Protein AF-A0A2K8LAS9-F1 (afdb_monomer)

Structure (mmCIF, N/CA/C/O backbone):
data_AF-A0A2K8LAS9-F1
#
_entry.id   AF-A0A2K8LAS9-F1
#
loop_
_atom_site.group_PDB
_atom_site.id
_atom_site.type_symbol
_atom_site.label_atom_id
_atom_site.label_alt_id
_atom_site.label_comp_id
_atom_site.label_asym_id
_atom_site.label_entity_id
_atom_site.label_seq_id
_atom_site.pdbx_PDB_ins_code
_atom_site.Cartn_x
_atom_site.Cartn_y
_atom_site.Cartn_z
_atom_site.occupancy
_atom_site.B_iso_or_equiv
_atom_site.auth_seq_id
_atom_site.auth_comp_id
_atom_site.auth_asym_id
_atom_site.auth_atom_id
_atom_site.pdbx_PDB_model_num
ATOM 1 N N . MET A 1 1 ? -22.981 49.843 24.812 1.00 45.81 1 MET A N 1
ATOM 2 C CA . MET A 1 1 ? -22.260 48.570 25.001 1.00 45.81 1 MET A CA 1
ATOM 3 C C . MET A 1 1 ? -21.198 48.499 23.920 1.00 45.81 1 MET A C 1
ATOM 5 O O . MET A 1 1 ? -21.526 48.355 22.752 1.00 45.81 1 MET A O 1
ATOM 9 N N . MET A 1 2 ? -19.959 48.800 24.307 1.00 47.06 2 MET A N 1
ATOM 10 C CA . MET A 1 2 ? -18.784 48.813 23.443 1.00 47.06 2 MET A CA 1
ATOM 11 C C . MET A 1 2 ? -18.509 47.417 22.876 1.00 47.06 2 MET A C 1
ATOM 13 O O . MET A 1 2 ? -18.448 46.464 23.645 1.00 47.06 2 MET A O 1
ATOM 17 N N . MET A 1 3 ? -18.187 47.325 21.587 1.00 55.22 3 MET A N 1
ATOM 18 C CA . MET A 1 3 ? -17.076 46.474 21.168 1.00 55.22 3 MET A CA 1
ATOM 19 C C . MET A 1 3 ? -16.385 47.110 19.964 1.00 55.22 3 MET A C 1
ATOM 21 O O . MET A 1 3 ? -17.007 47.566 19.011 1.00 55.22 3 MET A O 1
ATOM 25 N N . ARG A 1 4 ? -15.077 47.241 20.125 1.00 54.53 4 ARG A N 1
ATOM 26 C CA . ARG A 1 4 ? -14.152 48.093 19.395 1.00 54.53 4 ARG A CA 1
ATOM 27 C C . ARG A 1 4 ? -13.598 47.307 18.209 1.00 54.53 4 ARG A C 1
ATOM 29 O O . ARG A 1 4 ? -12.955 46.286 18.417 1.00 54.53 4 ARG A O 1
ATOM 36 N N . TYR A 1 5 ? -13.853 47.779 16.991 1.00 61.59 5 TYR A N 1
ATOM 37 C CA . TYR A 1 5 ? -13.251 47.231 15.776 1.00 61.59 5 TYR A CA 1
ATOM 38 C C . TYR A 1 5 ? -11.750 47.541 15.778 1.00 61.59 5 TYR A C 1
ATOM 40 O O . TYR A 1 5 ? -11.345 48.704 15.832 1.00 61.59 5 TYR A O 1
ATOM 48 N N . LEU A 1 6 ? -10.931 46.490 15.795 1.00 53.19 6 LEU A N 1
ATOM 49 C CA . LEU A 1 6 ? -9.478 46.577 15.729 1.00 53.19 6 LEU A CA 1
ATOM 50 C C . LEU A 1 6 ? -9.073 46.920 14.286 1.00 53.19 6 LEU A C 1
ATOM 52 O O . LEU A 1 6 ? -9.228 46.112 13.374 1.00 53.19 6 LEU A O 1
ATOM 56 N N . LEU A 1 7 ? -8.593 48.150 14.107 1.00 42.72 7 LEU A N 1
ATOM 57 C CA . LEU A 1 7 ? -7.955 48.680 12.904 1.00 42.72 7 LEU A CA 1
ATOM 58 C C . LEU A 1 7 ? -6.721 47.847 12.521 1.00 42.72 7 LEU A C 1
ATOM 60 O O . LEU A 1 7 ? -5.815 47.674 13.333 1.00 42.72 7 LEU A O 1
ATOM 64 N N . LEU A 1 8 ? -6.666 47.399 11.268 1.00 41.12 8 LEU A N 1
ATOM 65 C CA . LEU A 1 8 ? -5.510 46.758 10.640 1.00 41.12 8 LEU A CA 1
ATOM 66 C C . LEU A 1 8 ? -5.050 47.691 9.503 1.00 41.12 8 LEU A C 1
ATOM 68 O O . LEU A 1 8 ? -5.794 47.842 8.532 1.00 41.12 8 LEU A O 1
ATOM 72 N N . PRO A 1 9 ? -3.900 48.386 9.603 1.00 54.34 9 PRO A N 1
ATOM 73 C CA . PRO A 1 9 ? -3.439 49.268 8.543 1.00 54.34 9 PRO A CA 1
ATOM 74 C C . PRO A 1 9 ? -2.358 48.565 7.721 1.00 54.34 9 PRO A C 1
ATOM 76 O O . PRO A 1 9 ? -1.203 48.531 8.127 1.00 54.34 9 PRO A O 1
ATOM 79 N N . VAL A 1 10 ? -2.700 48.029 6.551 1.00 48.88 10 VAL A N 1
ATOM 80 C CA . VAL A 1 10 ? -1.697 47.752 5.509 1.00 48.88 10 VAL A CA 1
ATOM 81 C C . VAL A 1 10 ? -2.302 48.120 4.159 1.00 48.88 10 VAL A C 1
ATOM 83 O O . VAL A 1 10 ? -2.797 47.285 3.413 1.00 48.88 10 VAL A O 1
ATOM 86 N N . SER A 1 11 ? -2.307 49.420 3.881 1.00 48.53 11 SER A N 1
ATOM 87 C CA . SER A 1 11 ? -2.455 49.967 2.536 1.00 48.53 11 SER A CA 1
ATOM 88 C C . SER A 1 11 ? -1.207 50.802 2.282 1.00 48.53 11 SER A C 1
ATOM 90 O O . SER A 1 11 ? -1.075 51.899 2.819 1.00 48.53 11 SER A O 1
ATOM 92 N N . LEU A 1 12 ? -0.252 50.246 1.538 1.00 50.88 12 LEU A N 1
ATOM 93 C CA . LEU A 1 12 ? 0.864 50.999 0.975 1.00 50.88 12 LEU A CA 1
ATOM 94 C C . LEU A 1 12 ? 0.680 50.979 -0.539 1.00 50.88 12 LEU A C 1
ATOM 96 O O . LEU A 1 12 ? 1.123 50.066 -1.232 1.00 50.88 12 LEU A O 1
ATOM 100 N N . PHE A 1 13 ? -0.056 51.976 -1.019 1.00 51.69 13 PHE A N 1
ATOM 101 C CA . PHE A 1 13 ? -0.252 52.247 -2.432 1.00 51.69 13 PHE A CA 1
ATOM 102 C C . PHE A 1 13 ? 0.649 53.425 -2.828 1.00 51.69 13 PHE A C 1
ATOM 104 O O . PHE A 1 13 ? 0.451 54.547 -2.374 1.00 51.69 13 PHE A O 1
ATOM 111 N N . LEU A 1 14 ? 1.568 53.116 -3.744 1.00 47.19 14 LEU A N 1
ATOM 112 C CA . LEU A 1 14 ? 1.964 53.916 -4.907 1.00 47.19 14 LEU A CA 1
ATOM 113 C C . LEU A 1 14 ? 3.035 55.032 -4.829 1.00 47.19 14 LEU A C 1
ATOM 115 O O . LEU A 1 14 ? 2.930 56.009 -4.100 1.00 47.19 14 LEU A O 1
ATOM 119 N N . MET A 1 15 ? 3.918 54.907 -5.833 1.00 46.19 15 MET A N 1
ATOM 120 C CA . MET A 1 15 ? 4.684 55.906 -6.595 1.00 46.19 15 MET A CA 1
ATOM 121 C C . MET A 1 15 ? 5.966 56.491 -6.003 1.00 46.19 15 MET A C 1
ATOM 123 O O . MET A 1 15 ? 5.936 57.448 -5.239 1.00 46.19 15 MET A O 1
ATOM 127 N N . LEU A 1 16 ? 7.093 56.077 -6.593 1.00 45.03 16 LEU A N 1
ATOM 128 C CA . LEU A 1 16 ? 7.970 57.053 -7.241 1.00 45.03 16 LEU A CA 1
ATOM 129 C C . LEU A 1 16 ? 8.680 56.423 -8.449 1.00 45.03 16 LEU A C 1
ATOM 131 O O . LEU A 1 16 ? 9.572 55.589 -8.319 1.00 45.03 16 LEU A O 1
ATOM 135 N N . SER A 1 17 ? 8.226 56.816 -9.635 1.00 45.34 17 SER A N 1
ATOM 136 C CA . SER A 1 17 ? 8.873 56.570 -10.917 1.00 45.34 17 SER A CA 1
ATOM 137 C C . SER A 1 17 ? 10.206 57.319 -10.972 1.00 45.34 17 SER A C 1
ATOM 139 O O . SER A 1 17 ? 10.228 58.538 -10.811 1.00 45.34 17 SER A O 1
ATOM 141 N N . SER A 1 18 ? 11.300 56.622 -11.266 1.00 51.09 18 SER A N 1
ATOM 142 C CA . SER A 1 18 ? 12.529 57.258 -11.745 1.00 51.09 18 SER A CA 1
ATOM 143 C C . SER A 1 18 ? 12.699 56.939 -13.222 1.00 51.09 18 SER A C 1
ATOM 145 O O . SER A 1 18 ? 13.101 55.841 -13.593 1.00 51.09 18 SER A O 1
ATOM 147 N N . SER A 1 19 ? 12.375 57.914 -14.066 1.00 52.62 19 SER A N 1
ATOM 148 C CA . SER A 1 19 ? 12.849 57.961 -15.444 1.00 52.62 19 SER A CA 1
ATOM 149 C C . SER A 1 19 ? 14.316 58.388 -15.404 1.00 52.62 19 SER A C 1
ATOM 151 O O . SER A 1 19 ? 14.603 59.528 -15.047 1.00 52.62 19 SER A O 1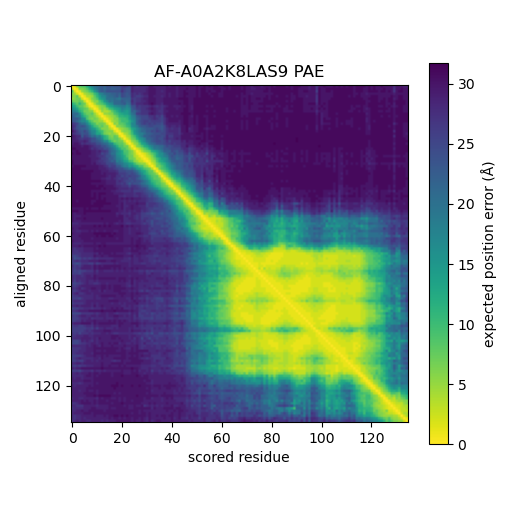
ATOM 153 N N . ALA A 1 20 ? 15.241 57.491 -15.738 1.00 46.00 20 ALA A N 1
ATOM 154 C CA . ALA A 1 20 ? 16.623 57.860 -16.026 1.00 46.00 20 ALA A CA 1
ATOM 155 C C . ALA A 1 20 ? 16.820 57.803 -17.542 1.00 46.00 20 ALA A C 1
ATOM 157 O O . ALA A 1 20 ? 16.784 56.738 -18.155 1.00 46.00 20 ALA A O 1
ATOM 158 N N . LEU A 1 21 ? 16.950 58.989 -18.129 1.00 53.97 21 LEU A N 1
ATOM 159 C CA . LEU A 1 21 ? 17.320 59.221 -19.516 1.00 53.97 21 LEU A CA 1
ATOM 160 C C . LEU A 1 21 ? 18.839 59.005 -19.587 1.00 53.97 21 LEU A C 1
ATOM 162 O O . LEU A 1 21 ? 19.586 59.788 -19.006 1.00 53.97 21 LEU A O 1
ATOM 166 N N . ALA A 1 22 ? 19.291 57.907 -20.193 1.00 44.16 22 ALA A N 1
ATOM 167 C CA . ALA A 1 22 ? 20.712 57.688 -20.434 1.00 44.16 22 ALA A CA 1
ATOM 168 C C . ALA A 1 22 ? 21.074 58.303 -21.789 1.00 44.16 22 ALA A C 1
ATOM 170 O O . ALA A 1 22 ? 20.586 57.883 -22.835 1.00 44.16 22 ALA A O 1
ATOM 171 N N . GLU A 1 23 ? 21.874 59.355 -21.686 1.00 51.94 23 GLU A N 1
ATOM 172 C CA . GLU A 1 23 ? 22.526 60.143 -22.724 1.00 51.94 23 GLU A CA 1
ATOM 173 C C . GLU A 1 23 ? 23.384 59.249 -23.637 1.00 51.94 23 GLU A C 1
ATOM 175 O O . GLU A 1 23 ? 24.128 58.395 -23.152 1.00 51.94 23 GLU A O 1
ATOM 180 N N . GLU A 1 24 ? 23.277 59.433 -24.957 1.00 55.16 24 GLU A N 1
ATOM 181 C CA . GLU A 1 24 ? 24.210 58.840 -25.916 1.00 55.16 24 GLU A CA 1
ATOM 182 C C . GLU A 1 24 ? 25.607 59.424 -25.676 1.00 55.16 24 GLU A C 1
ATOM 184 O O . GLU A 1 24 ? 25.862 60.591 -25.971 1.00 55.16 24 GLU A O 1
ATOM 189 N N . HIS A 1 25 ? 26.515 58.614 -25.133 1.00 54.59 25 HIS A N 1
ATOM 190 C CA . HIS A 1 25 ? 27.935 58.936 -25.089 1.00 54.59 25 HIS A CA 1
ATOM 191 C C . HIS A 1 25 ? 28.702 57.921 -25.934 1.00 54.59 25 HIS A C 1
ATOM 193 O O . HIS A 1 25 ? 28.734 56.729 -25.634 1.00 54.59 25 HIS A O 1
ATOM 199 N N . ASP A 1 26 ? 29.261 58.448 -27.017 1.00 61.97 26 ASP A N 1
ATOM 200 C CA . ASP A 1 26 ? 30.098 57.819 -28.033 1.00 61.97 26 ASP A CA 1
ATOM 201 C C . ASP A 1 26 ? 31.176 56.914 -27.400 1.00 61.97 26 ASP A C 1
ATOM 203 O O . ASP A 1 26 ? 32.055 57.384 -26.672 1.00 61.97 26 ASP A O 1
ATOM 207 N N . VAL A 1 27 ? 31.088 55.599 -27.630 1.00 60.75 27 VAL A N 1
ATOM 208 C CA . VAL A 1 27 ? 32.071 54.616 -27.146 1.00 60.75 27 VAL A CA 1
ATOM 209 C C . VAL A 1 27 ? 32.979 54.246 -28.322 1.00 60.75 27 VAL A C 1
ATOM 211 O O . VAL A 1 27 ? 32.462 53.824 -29.359 1.00 60.75 27 VAL A O 1
ATOM 214 N N . PRO A 1 28 ? 34.317 54.374 -28.207 1.00 69.06 28 PRO A N 1
ATOM 215 C CA . PRO A 1 28 ? 35.214 54.071 -29.318 1.00 69.06 28 PRO A CA 1
ATOM 216 C C . PRO A 1 28 ? 35.144 52.584 -29.711 1.00 69.06 28 PRO A C 1
ATOM 218 O O . PRO A 1 28 ? 34.911 51.732 -28.845 1.00 69.06 28 PRO A O 1
ATOM 221 N N . PRO A 1 29 ? 35.361 52.252 -31.000 1.00 74.94 29 PRO A N 1
ATOM 222 C CA . PRO A 1 29 ? 35.250 50.881 -31.477 1.00 74.94 29 PRO A CA 1
ATOM 223 C C . PRO A 1 29 ? 36.293 49.964 -30.814 1.00 74.94 29 PRO A C 1
ATOM 225 O O . PRO A 1 29 ? 37.395 50.415 -30.481 1.00 74.94 29 PRO A O 1
ATOM 228 N N . PRO A 1 30 ? 35.962 48.674 -30.618 1.00 69.06 30 PRO A N 1
ATOM 229 C CA . PRO A 1 30 ? 36.871 47.716 -30.005 1.00 69.06 30 PRO A CA 1
ATOM 230 C C . PRO A 1 30 ? 38.102 47.461 -30.896 1.00 69.06 30 PRO A C 1
ATOM 232 O O . PRO A 1 30 ? 37.998 47.540 -32.120 1.00 69.06 30 PRO A O 1
ATOM 235 N N . PRO A 1 31 ? 39.266 47.137 -30.302 1.00 62.03 31 PRO A N 1
ATOM 236 C CA . PRO A 1 31 ? 40.480 46.851 -31.05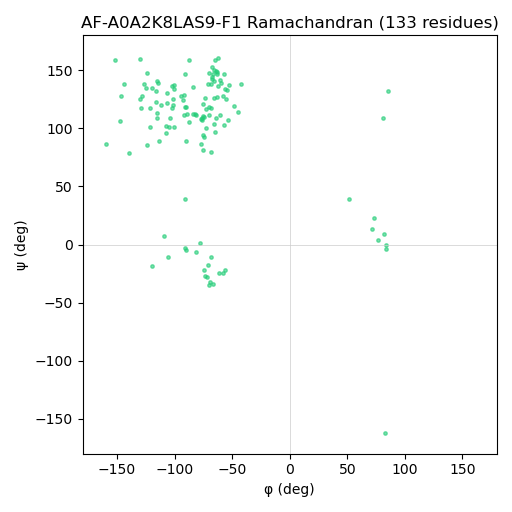8 1.00 62.03 31 PRO A CA 1
ATOM 237 C C . PRO A 1 31 ? 40.358 45.541 -31.850 1.00 62.03 31 PRO A C 1
ATOM 239 O O . PRO A 1 31 ? 39.889 44.527 -31.326 1.00 62.03 31 PRO A O 1
ATOM 242 N N . ASP A 1 32 ? 40.841 45.552 -33.095 1.00 57.59 32 ASP A N 1
ATOM 243 C CA . ASP A 1 32 ? 40.926 44.369 -33.952 1.00 57.59 32 ASP A CA 1
ATOM 244 C C . ASP A 1 32 ? 41.825 43.297 -33.311 1.00 57.59 32 ASP A C 1
ATOM 246 O O . ASP A 1 32 ? 43.044 43.448 -33.204 1.00 57.59 32 ASP A O 1
ATOM 250 N N . SER A 1 33 ? 41.226 42.178 -32.897 1.00 50.41 33 SER A N 1
ATOM 251 C CA . SER A 1 33 ? 41.962 40.988 -32.462 1.00 50.41 33 SER A CA 1
ATOM 252 C C . SER A 1 33 ? 42.500 40.232 -33.674 1.00 50.41 33 SER A C 1
ATOM 254 O O . SER A 1 33 ? 41.879 39.294 -34.167 1.00 50.41 33 SER A O 1
ATOM 256 N N . SER A 1 34 ? 43.682 40.627 -34.144 1.00 54.94 34 SER A N 1
ATOM 257 C CA . SER A 1 34 ? 44.515 39.800 -35.019 1.00 54.94 34 SER A CA 1
ATOM 258 C C . SER A 1 34 ? 45.898 39.631 -34.398 1.00 54.94 34 SER A C 1
ATOM 260 O O . SER A 1 34 ? 46.820 40.394 -34.667 1.00 54.94 34 SER A O 1
ATOM 262 N N . ALA A 1 35 ? 46.022 38.634 -33.524 1.00 46.50 35 ALA A N 1
ATOM 263 C CA . ALA A 1 35 ? 47.295 38.034 -33.135 1.00 46.50 35 ALA A CA 1
ATOM 264 C C . ALA A 1 35 ? 47.013 36.641 -32.554 1.00 46.50 35 ALA A C 1
ATOM 266 O O . ALA A 1 35 ? 46.815 36.464 -31.355 1.00 46.50 35 ALA A O 1
ATOM 267 N N . ALA A 1 36 ? 46.934 35.645 -33.436 1.00 50.56 36 ALA A N 1
ATOM 268 C CA . ALA A 1 36 ? 47.008 34.249 -33.040 1.00 50.56 36 ALA A CA 1
ATOM 269 C C . ALA A 1 36 ? 48.463 33.940 -32.662 1.00 50.56 36 ALA A C 1
ATOM 271 O O . ALA A 1 36 ? 49.300 33.730 -33.538 1.00 50.56 36 ALA A O 1
ATOM 272 N N . GLU A 1 37 ? 48.764 33.920 -31.365 1.00 45.47 37 GLU A N 1
ATOM 273 C CA . GLU A 1 37 ? 50.022 33.385 -30.851 1.00 45.47 37 GLU A CA 1
ATOM 274 C C . GLU A 1 37 ? 49.767 31.984 -30.282 1.00 45.47 37 GLU A C 1
ATOM 276 O O . GLU A 1 37 ? 48.908 31.759 -29.430 1.00 45.47 37 GLU A O 1
ATOM 281 N N . SER A 1 38 ? 50.466 31.013 -30.863 1.00 51.62 38 SER A N 1
ATOM 282 C CA . SER A 1 38 ? 50.298 29.584 -30.614 1.00 51.62 38 SER A CA 1
ATOM 283 C C . SER A 1 38 ? 50.910 29.199 -29.266 1.00 51.62 38 SER A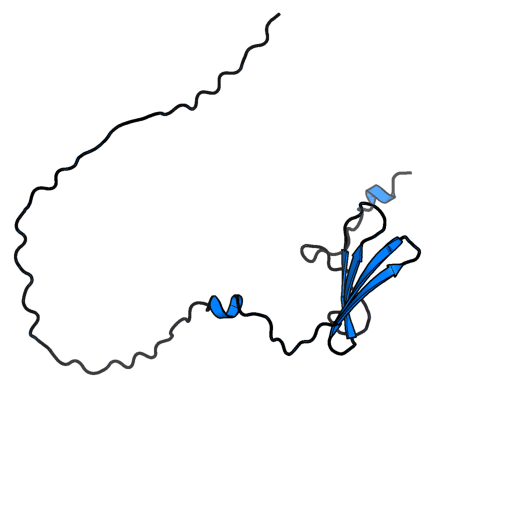 C 1
ATOM 285 O O . SER A 1 38 ? 52.114 29.348 -29.080 1.00 51.62 38 SER A O 1
ATOM 287 N N . THR A 1 39 ? 50.108 28.649 -28.352 1.00 43.38 39 THR A N 1
ATOM 288 C CA . THR A 1 39 ? 50.585 27.994 -27.118 1.00 43.38 39 THR A CA 1
ATOM 289 C C . THR A 1 39 ? 50.122 26.525 -27.131 1.00 43.38 39 THR A C 1
ATOM 291 O O . THR A 1 39 ? 48.977 26.272 -27.508 1.00 43.38 39 THR A O 1
ATOM 294 N N . PRO A 1 40 ? 50.989 25.542 -26.803 1.00 53.84 40 PRO A N 1
ATOM 295 C CA . PRO A 1 40 ? 50.711 24.107 -26.959 1.00 53.84 40 PRO A CA 1
ATOM 296 C C . PRO A 1 40 ? 49.566 23.599 -26.056 1.00 53.84 40 PRO A C 1
ATOM 298 O O . PRO A 1 40 ? 49.259 24.234 -25.045 1.00 53.84 40 PRO A O 1
ATOM 301 N N . PRO A 1 41 ? 48.928 22.459 -26.395 1.00 49.88 41 PRO A N 1
ATOM 302 C CA . PRO A 1 41 ? 47.704 22.023 -25.739 1.00 49.88 41 PRO A CA 1
ATOM 303 C C . PRO A 1 41 ? 48.000 21.512 -24.329 1.00 49.88 41 PRO A C 1
ATOM 305 O O . PRO A 1 41 ? 48.695 20.515 -24.148 1.00 49.88 41 PRO A O 1
ATOM 308 N N . ALA A 1 42 ? 47.443 22.193 -23.328 1.00 54.25 42 ALA A N 1
ATOM 309 C CA . ALA A 1 42 ? 47.280 21.624 -22.002 1.00 54.25 42 ALA A CA 1
ATOM 310 C C . ALA A 1 42 ? 46.201 20.534 -22.081 1.00 54.25 42 ALA A C 1
ATOM 312 O O . ALA A 1 42 ? 45.050 20.803 -22.433 1.00 54.25 42 ALA A O 1
ATOM 313 N N . GLU A 1 43 ? 46.593 19.300 -21.782 1.00 54.88 43 GLU A N 1
ATOM 314 C CA . GLU A 1 43 ? 45.703 18.154 -21.635 1.00 54.88 43 GLU A CA 1
ATOM 315 C C . GLU A 1 43 ? 44.785 18.402 -20.429 1.00 54.88 43 GLU A C 1
ATOM 317 O O . GLU A 1 43 ? 45.161 18.238 -19.269 1.00 54.88 43 GLU A O 1
ATOM 322 N N . ASN A 1 44 ? 43.583 18.901 -20.711 1.00 54.56 44 ASN A N 1
ATOM 323 C CA . ASN A 1 44 ? 42.516 19.036 -19.735 1.00 54.56 44 ASN A CA 1
ATOM 324 C C . ASN A 1 44 ? 41.939 17.643 -19.465 1.00 54.56 44 ASN A C 1
ATOM 326 O O . ASN A 1 44 ? 41.031 17.198 -20.170 1.00 54.56 44 ASN A O 1
ATOM 330 N N . THR A 1 45 ? 42.452 16.953 -18.447 1.00 55.22 45 THR A N 1
ATOM 331 C CA . THR A 1 45 ? 41.751 15.817 -17.836 1.00 55.22 45 THR A CA 1
ATOM 332 C C . THR A 1 45 ? 40.524 16.363 -17.108 1.00 55.22 45 THR A C 1
ATOM 334 O O . THR A 1 45 ? 40.537 16.603 -15.901 1.00 55.22 45 THR A O 1
ATOM 337 N N . GLY A 1 46 ? 39.476 16.631 -17.886 1.00 50.50 46 GLY A N 1
ATOM 338 C CA . GLY A 1 46 ? 38.220 17.188 -17.422 1.00 50.50 46 GLY A CA 1
ATOM 339 C C . GLY A 1 46 ? 37.511 16.209 -16.501 1.00 50.50 46 GLY A C 1
ATOM 340 O O . GLY A 1 46 ? 36.879 15.259 -16.956 1.00 50.50 46 GLY A O 1
ATOM 341 N N .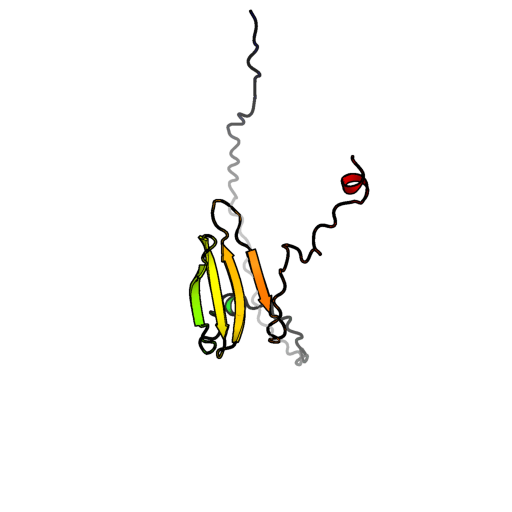 LEU A 1 47 ? 37.564 16.466 -15.197 1.00 57.88 47 LEU A N 1
ATOM 342 C CA . LEU A 1 47 ? 36.552 15.960 -14.276 1.00 57.88 47 LEU A CA 1
ATOM 343 C C . LEU A 1 47 ? 35.301 16.817 -14.473 1.00 57.88 47 LEU A C 1
ATOM 345 O O . LEU A 1 47 ? 35.071 17.809 -13.786 1.00 57.88 47 LEU A O 1
ATOM 349 N N . GLN A 1 48 ? 34.542 16.467 -15.506 1.00 59.53 48 GLN A N 1
ATOM 350 C CA . GLN A 1 48 ? 33.265 17.076 -15.825 1.00 59.53 48 GLN A CA 1
ATOM 351 C C . GLN A 1 48 ? 32.235 16.531 -14.828 1.00 59.53 48 GLN A C 1
ATOM 353 O O . GLN A 1 48 ? 31.699 15.438 -15.010 1.00 59.53 48 GLN A O 1
ATOM 358 N N . GLU A 1 49 ? 32.010 17.268 -13.736 1.00 65.56 49 GLU A N 1
ATOM 359 C CA . GLU A 1 49 ? 30.901 17.019 -12.807 1.00 65.56 49 GLU A CA 1
ATOM 360 C C . GLU A 1 49 ? 29.600 17.089 -13.618 1.00 65.56 49 GLU A C 1
ATOM 362 O O . GLU A 1 49 ? 29.150 18.158 -14.039 1.00 65.56 49 GLU A O 1
ATOM 367 N N . SER A 1 50 ? 29.043 15.921 -13.927 1.00 66.81 50 SER A N 1
ATOM 368 C CA . SER A 1 50 ? 27.806 15.807 -14.686 1.00 66.81 50 SER A CA 1
ATOM 369 C C . SER A 1 50 ? 26.668 16.162 -13.740 1.00 66.81 50 SER A C 1
ATOM 371 O O . SER A 1 50 ? 26.380 15.410 -12.811 1.00 66.81 50 SER A O 1
ATOM 373 N N . ALA A 1 51 ? 26.041 17.323 -13.944 1.00 71.50 51 ALA A N 1
ATOM 374 C CA . ALA A 1 51 ? 24.814 17.658 -13.233 1.00 71.50 51 ALA A CA 1
ATOM 375 C C . ALA A 1 51 ? 23.799 16.507 -13.410 1.00 71.50 51 ALA A C 1
ATOM 377 O O . ALA A 1 51 ? 23.696 15.979 -14.523 1.00 71.50 51 ALA A O 1
ATOM 378 N N . PRO A 1 52 ? 23.073 16.099 -12.351 1.00 74.69 52 PRO A N 1
ATOM 379 C CA . PRO A 1 52 ? 22.099 15.020 -12.446 1.00 74.69 52 PRO A CA 1
ATOM 380 C C . PRO A 1 52 ? 21.089 15.342 -13.549 1.00 74.69 52 PRO A C 1
ATOM 382 O O . PRO A 1 52 ? 20.503 16.428 -13.588 1.00 74.69 52 PRO A O 1
ATOM 385 N N . ASN A 1 53 ? 20.950 14.416 -14.492 1.00 80.19 53 ASN A N 1
ATOM 386 C CA . ASN A 1 53 ? 20.139 14.610 -15.678 1.00 80.19 53 ASN A CA 1
ATOM 387 C C . ASN A 1 53 ? 18.658 14.460 -15.300 1.00 80.19 53 ASN A C 1
ATOM 389 O O . ASN A 1 53 ? 18.181 13.365 -15.012 1.00 80.19 53 ASN A O 1
ATOM 393 N N . LEU A 1 54 ? 17.926 15.576 -15.266 1.00 82.25 54 LEU A N 1
ATOM 394 C CA . LEU A 1 54 ? 16.515 15.597 -14.861 1.00 82.25 54 LEU A CA 1
ATOM 395 C C . LEU A 1 54 ? 15.619 14.755 -15.781 1.00 82.25 54 LEU A C 1
ATOM 397 O O . LEU A 1 54 ? 14.554 14.317 -15.351 1.00 82.25 54 LEU A O 1
ATOM 401 N N . GLN A 1 55 ? 16.022 14.530 -17.037 1.00 79.19 55 GLN A N 1
ATOM 402 C CA . GLN A 1 55 ? 15.283 13.656 -17.947 1.00 79.19 55 GLN A CA 1
ATOM 403 C C . GLN A 1 55 ? 15.321 12.193 -17.496 1.00 79.19 55 GLN A C 1
ATOM 405 O O . GLN A 1 55 ? 14.317 11.506 -17.669 1.00 79.19 55 GLN A O 1
ATOM 410 N N . ASP A 1 56 ? 16.418 11.740 -16.883 1.00 78.69 56 ASP A N 1
ATOM 411 C CA . ASP A 1 56 ? 16.525 10.373 -16.363 1.00 78.69 56 ASP A CA 1
ATOM 412 C C . ASP A 1 56 ? 15.624 10.172 -15.131 1.00 78.69 56 ASP A C 1
ATOM 414 O O . ASP A 1 56 ? 15.012 9.119 -14.979 1.00 78.69 56 ASP A O 1
ATOM 418 N N . GLU A 1 57 ? 15.453 11.196 -14.287 1.00 76.25 57 GLU A N 1
ATOM 419 C CA . GLU A 1 57 ? 14.544 11.126 -13.129 1.00 76.25 57 GLU A CA 1
ATOM 420 C C . GLU A 1 57 ? 13.057 11.177 -13.513 1.00 76.25 57 GLU A C 1
ATOM 422 O O . GLU A 1 57 ? 12.206 10.661 -12.787 1.00 76.25 57 GLU A O 1
ATOM 427 N N . LEU A 1 58 ? 12.729 11.804 -14.648 1.00 81.75 58 LEU A N 1
ATOM 428 C CA . LEU A 1 58 ? 11.363 11.874 -15.172 1.00 81.75 58 LEU A CA 1
ATOM 429 C C . LEU A 1 58 ? 11.020 10.728 -16.134 1.00 81.75 58 LEU A C 1
ATOM 431 O O . LEU A 1 58 ? 9.887 10.670 -16.625 1.00 81.75 58 LEU A O 1
ATOM 435 N N . ALA A 1 59 ? 11.981 9.854 -16.441 1.00 80.38 59 ALA A N 1
ATOM 436 C CA . ALA A 1 59 ? 11.765 8.729 -17.331 1.00 80.38 59 ALA A CA 1
ATOM 437 C C . ALA A 1 59 ? 10.658 7.820 -16.778 1.00 80.38 59 ALA A C 1
ATOM 439 O O . ALA A 1 59 ? 10.563 7.558 -15.575 1.00 80.38 59 ALA A O 1
ATOM 440 N N . ALA A 1 60 ? 9.790 7.343 -17.672 1.00 72.75 60 ALA A N 1
ATOM 441 C CA . ALA A 1 60 ? 8.804 6.343 -17.296 1.00 72.75 60 ALA A CA 1
ATOM 442 C C . ALA A 1 60 ? 9.534 5.083 -16.791 1.00 72.75 60 ALA A C 1
ATOM 444 O O . ALA A 1 60 ? 10.568 4.724 -17.358 1.00 72.75 60 ALA A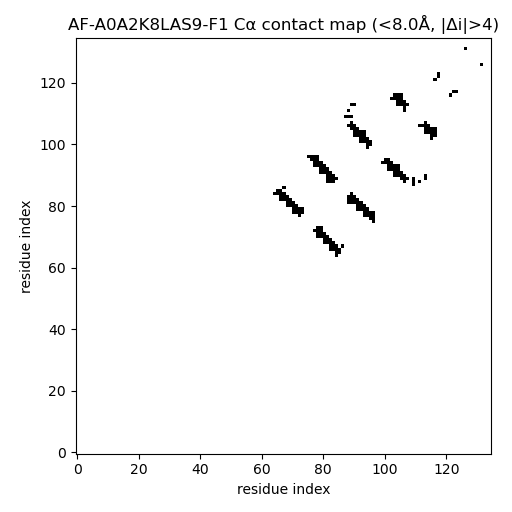 O 1
ATOM 445 N N . PRO A 1 61 ? 9.018 4.406 -15.750 1.00 68.75 61 PRO A N 1
ATOM 446 C CA . PRO A 1 61 ? 9.613 3.163 -15.279 1.00 68.75 61 PRO A CA 1
ATOM 447 C C . PRO A 1 61 ? 9.675 2.138 -16.418 1.00 68.75 61 PRO A C 1
ATOM 449 O O . PRO A 1 61 ? 8.777 2.107 -17.267 1.00 68.75 61 PRO A O 1
ATOM 452 N N . ASP A 1 62 ? 10.717 1.300 -16.415 1.00 66.81 62 ASP A N 1
ATOM 453 C CA . ASP A 1 62 ? 10.902 0.244 -17.412 1.00 66.81 62 ASP A CA 1
ATOM 454 C C . ASP A 1 62 ? 9.612 -0.565 -17.576 1.00 66.81 62 ASP A C 1
ATOM 456 O O . ASP A 1 62 ? 9.098 -1.177 -16.633 1.00 66.81 62 ASP A O 1
ATOM 460 N N . SER A 1 63 ? 9.077 -0.552 -18.797 1.00 64.31 63 SER A N 1
ATOM 461 C CA . SER A 1 63 ? 7.797 -1.190 -19.131 1.00 64.31 63 SER A CA 1
ATOM 462 C C . SER A 1 63 ? 7.860 -2.721 -19.054 1.00 64.31 63 SER A C 1
ATOM 464 O O . SER A 1 63 ? 6.820 -3.378 -19.071 1.00 64.31 63 SER A O 1
ATOM 466 N N . ASP A 1 64 ? 9.065 -3.282 -18.928 1.00 68.38 64 ASP A N 1
ATOM 467 C CA . ASP A 1 64 ? 9.316 -4.719 -18.809 1.00 68.38 64 ASP A CA 1
ATOM 468 C C . ASP A 1 64 ? 8.867 -5.296 -17.453 1.00 68.38 64 ASP A C 1
ATOM 470 O O . ASP A 1 64 ? 8.655 -6.505 -17.330 1.00 68.38 64 ASP A O 1
ATOM 474 N N . VAL A 1 65 ? 8.661 -4.458 -16.427 1.00 69.25 65 VAL A N 1
ATOM 475 C CA . VAL A 1 65 ? 8.143 -4.904 -15.125 1.00 69.25 65 VAL A CA 1
ATOM 476 C C . VAL A 1 65 ? 6.616 -4.832 -15.115 1.00 69.25 65 VAL A C 1
ATOM 478 O O . VAL A 1 65 ? 6.010 -3.845 -14.697 1.00 69.25 65 VAL A O 1
ATOM 481 N N . ALA A 1 66 ? 5.972 -5.919 -15.537 1.00 79.31 66 ALA A N 1
ATOM 482 C CA . ALA A 1 66 ? 4.525 -6.062 -15.417 1.00 79.31 66 ALA A CA 1
ATOM 483 C C . ALA A 1 66 ? 4.116 -6.234 -13.940 1.00 79.31 66 ALA A C 1
ATOM 485 O O . ALA A 1 66 ? 4.396 -7.262 -13.313 1.00 79.31 66 ALA A O 1
ATOM 486 N N . VAL A 1 67 ? 3.441 -5.223 -13.385 1.00 86.94 67 VAL A N 1
ATOM 487 C CA . VAL A 1 67 ? 2.822 -5.288 -12.054 1.00 86.94 67 VAL A CA 1
ATOM 488 C C . VAL A 1 67 ? 1.387 -5.788 -12.197 1.00 86.94 67 VAL A C 1
ATOM 490 O O . VAL A 1 67 ? 0.554 -5.127 -12.815 1.00 86.94 67 VAL A O 1
ATOM 493 N N . ASP A 1 68 ? 1.091 -6.935 -11.594 1.00 91.38 68 ASP A N 1
ATOM 494 C CA . ASP A 1 68 ? -0.269 -7.451 -11.453 1.00 91.38 68 ASP A CA 1
ATOM 495 C C . ASP A 1 68 ? -0.938 -6.829 -10.219 1.00 91.38 68 ASP A C 1
ATOM 497 O O . ASP A 1 68 ? -0.321 -6.710 -9.155 1.00 91.38 68 ASP A O 1
ATOM 501 N N . VAL A 1 69 ? -2.194 -6.404 -10.357 1.00 94.69 69 VAL A N 1
ATOM 502 C CA . VAL A 1 69 ? -2.943 -5.726 -9.294 1.00 94.69 69 VAL A CA 1
ATOM 503 C C . VAL A 1 69 ? -4.291 -6.398 -9.105 1.00 94.69 69 VAL A C 1
ATOM 505 O O . VAL A 1 69 ? -5.155 -6.353 -9.981 1.00 94.69 69 VAL A O 1
ATOM 508 N N . ARG A 1 70 ? -4.508 -6.953 -7.912 1.00 96.00 70 ARG A N 1
ATO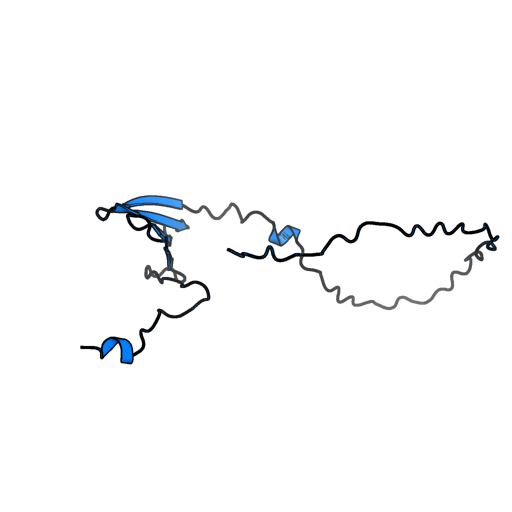M 509 C CA . ARG A 1 70 ? -5.761 -7.613 -7.538 1.00 96.00 70 ARG A CA 1
ATOM 510 C C . ARG A 1 70 ? -6.442 -6.864 -6.407 1.00 96.00 70 ARG A C 1
ATOM 512 O O . ARG A 1 70 ? -5.810 -6.556 -5.404 1.00 96.00 70 ARG A O 1
ATOM 519 N N . SER A 1 71 ? -7.740 -6.603 -6.541 1.00 96.69 71 SER A N 1
ATOM 520 C CA . SER A 1 71 ? -8.543 -5.955 -5.500 1.00 96.69 71 SER A CA 1
ATOM 521 C C . SER A 1 71 ? -9.750 -6.811 -5.134 1.00 96.69 71 SER A C 1
ATOM 523 O O . SER A 1 71 ? -10.427 -7.331 -6.019 1.00 96.69 71 SER A O 1
ATOM 525 N N . TYR A 1 72 ? -10.013 -6.973 -3.839 1.00 97.31 72 TYR A N 1
ATOM 526 C CA . TYR A 1 72 ? -11.161 -7.721 -3.329 1.00 97.31 72 TYR A CA 1
ATOM 527 C C . TYR A 1 72 ? -11.611 -7.190 -1.967 1.00 97.31 72 TYR A C 1
ATOM 529 O O . TYR A 1 72 ? -10.851 -6.546 -1.241 1.00 97.31 72 TYR A O 1
ATOM 537 N N . GLN A 1 73 ? -12.862 -7.475 -1.611 1.00 97.25 73 GLN A N 1
ATOM 538 C CA . GLN A 1 73 ? -13.429 -7.099 -0.321 1.00 97.25 73 GLN A CA 1
ATOM 539 C C . GLN A 1 73 ? -13.428 -8.295 0.629 1.00 97.25 73 GLN A C 1
ATOM 541 O O . GLN A 1 73 ? -13.801 -9.409 0.257 1.00 97.25 73 GLN A O 1
ATOM 546 N N . ARG A 1 74 ? -12.983 -8.065 1.861 1.00 95.00 74 ARG A N 1
ATOM 547 C CA . ARG A 1 74 ? -13.000 -9.047 2.942 1.00 95.00 74 ARG A CA 1
ATOM 548 C C . ARG A 1 74 ? -14.347 -8.981 3.681 1.00 95.00 74 ARG A C 1
ATOM 550 O O . ARG A 1 74 ? -15.072 -7.993 3.610 1.00 95.00 74 ARG A O 1
ATOM 557 N N . ASN A 1 75 ? -14.696 -10.056 4.386 1.00 94.94 75 ASN A N 1
ATOM 558 C CA . ASN A 1 75 ? -15.927 -10.182 5.176 1.00 94.94 75 ASN A CA 1
ATOM 559 C C . ASN A 1 75 ? -16.106 -9.113 6.274 1.00 94.94 75 ASN A C 1
ATOM 561 O O . ASN A 1 75 ? -17.235 -8.832 6.659 1.00 94.94 75 ASN A O 1
ATOM 565 N N . ASP A 1 76 ? -15.017 -8.515 6.759 1.00 93.06 76 ASP A N 1
ATOM 566 C CA . ASP A 1 76 ? -15.009 -7.389 7.703 1.00 93.06 76 ASP A CA 1
ATOM 567 C C . ASP A 1 76 ? -15.317 -6.032 7.034 1.00 93.06 76 ASP A C 1
ATOM 569 O O . ASP A 1 76 ? -15.316 -4.996 7.697 1.00 93.06 76 ASP A O 1
ATOM 573 N N . GLY A 1 77 ? -15.585 -6.026 5.724 1.00 93.81 77 GLY A N 1
ATOM 574 C CA . GLY A 1 77 ? -15.852 -4.834 4.923 1.00 93.81 77 GLY A CA 1
ATOM 575 C C . GLY A 1 77 ? -14.591 -4.116 4.436 1.00 93.81 77 GLY A C 1
ATOM 576 O O . GLY A 1 77 ? -14.710 -3.163 3.662 1.00 93.81 77 GLY A O 1
ATOM 577 N N . ALA A 1 78 ? -13.393 -4.562 4.833 1.00 95.75 78 ALA A N 1
ATOM 578 C CA . ALA A 1 78 ? -12.143 -3.971 4.376 1.00 95.75 78 ALA A CA 1
ATOM 579 C C . ALA A 1 78 ? -11.883 -4.300 2.898 1.00 95.75 78 ALA A C 1
ATOM 581 O O . ALA A 1 78 ? -12.073 -5.431 2.446 1.00 95.75 78 ALA A O 1
ATOM 582 N N . THR A 1 79 ? -11.407 -3.314 2.139 1.00 97.00 79 THR A N 1
ATOM 583 C CA . THR A 1 79 ? -10.931 -3.509 0.764 1.00 97.00 79 THR A CA 1
ATOM 584 C C . THR A 1 79 ? -9.429 -3.763 0.783 1.00 97.00 79 THR A C 1
ATOM 586 O O . THR A 1 79 ? -8.658 -2.965 1.321 1.00 97.00 79 THR A O 1
ATOM 589 N N . ILE A 1 80 ? -9.012 -4.881 0.196 1.00 96.94 80 ILE A N 1
ATOM 590 C CA . ILE A 1 80 ? -7.613 -5.283 0.068 1.00 96.94 80 ILE A CA 1
ATOM 591 C C . ILE A 1 80 ? -7.198 -5.097 -1.391 1.00 96.94 80 ILE A C 1
ATOM 593 O O . ILE A 1 80 ? -7.883 -5.579 -2.290 1.00 96.94 80 ILE A O 1
ATOM 597 N N . THR A 1 81 ? -6.068 -4.432 -1.628 1.00 97.25 81 THR A N 1
ATOM 598 C CA . THR A 1 81 ? -5.429 -4.350 -2.947 1.00 97.25 81 THR A CA 1
ATOM 599 C C . THR A 1 81 ? -4.015 -4.907 -2.871 1.00 97.25 81 THR A C 1
ATOM 601 O O . THR A 1 81 ? -3.167 -4.369 -2.162 1.00 97.25 81 THR A O 1
ATOM 604 N N . GLU A 1 82 ? -3.758 -5.978 -3.606 1.00 96.00 82 GLU A N 1
ATOM 605 C CA . GLU A 1 82 ? -2.473 -6.664 -3.687 1.00 96.00 82 GLU A CA 1
ATOM 606 C C . GLU A 1 82 ? -1.749 -6.255 -4.965 1.00 96.00 82 GLU A C 1
ATOM 608 O O . GLU A 1 82 ? -2.352 -6.192 -6.035 1.00 96.00 82 GLU A O 1
ATOM 613 N N . TYR A 1 83 ? -0.451 -6.001 -4.844 1.00 94.38 83 TYR A N 1
ATOM 614 C CA . TYR A 1 83 ? 0.442 -5.700 -5.954 1.00 94.38 83 TYR A CA 1
ATOM 615 C C . TYR A 1 83 ? 1.476 -6.817 -6.046 1.00 94.38 83 TYR A C 1
ATOM 617 O O . TYR A 1 83 ? 2.196 -7.078 -5.074 1.00 94.38 83 TYR A O 1
ATOM 625 N N . ALA A 1 84 ? 1.553 -7.460 -7.204 1.00 91.81 84 ALA A N 1
ATOM 626 C CA . ALA A 1 84 ? 2.433 -8.583 -7.460 1.00 91.81 84 ALA A CA 1
ATOM 627 C C . ALA A 1 84 ? 3.342 -8.333 -8.663 1.00 91.81 84 ALA A C 1
ATOM 629 O O . ALA A 1 84 ? 2.968 -7.670 -9.623 1.00 91.81 84 ALA A O 1
ATOM 630 N N . VAL A 1 85 ? 4.547 -8.892 -8.611 1.00 90.38 85 VAL A N 1
ATOM 631 C CA . VAL A 1 85 ? 5.501 -8.917 -9.725 1.00 90.38 85 VAL A CA 1
ATOM 632 C C . VAL A 1 85 ? 5.944 -10.361 -9.908 1.00 90.38 85 VAL A C 1
ATOM 634 O O . VAL A 1 85 ? 6.336 -11.019 -8.943 1.00 90.38 85 VAL A O 1
ATOM 637 N N . HIS A 1 86 ? 5.847 -10.882 -11.133 1.00 88.81 86 HIS A N 1
ATOM 638 C CA . HIS A 1 86 ? 6.154 -12.287 -11.443 1.00 88.81 86 HIS A CA 1
ATOM 639 C C . HIS A 1 86 ? 5.427 -13.294 -10.522 1.00 88.81 86 HIS A C 1
ATOM 641 O O . HIS A 1 86 ? 6.012 -14.280 -10.075 1.00 88.81 86 HIS A O 1
ATOM 647 N N . GLY A 1 87 ? 4.162 -13.018 -10.181 1.00 88.00 87 GLY A N 1
ATOM 648 C CA . GLY A 1 87 ? 3.344 -13.871 -9.309 1.00 88.00 87 GLY A CA 1
ATOM 649 C C . GLY A 1 87 ? 3.664 -13.783 -7.811 1.00 88.00 87 GLY A C 1
ATOM 650 O O . GLY A 1 87 ? 3.057 -14.507 -7.025 1.00 88.00 87 GLY A O 1
ATOM 651 N N . ARG A 1 88 ? 4.583 -12.902 -7.390 1.00 89.38 88 ARG A N 1
ATOM 652 C CA . ARG A 1 88 ? 4.907 -12.663 -5.976 1.00 89.38 88 ARG A CA 1
ATOM 653 C C . ARG A 1 88 ? 4.347 -11.329 -5.512 1.00 89.38 88 ARG A C 1
ATOM 655 O O . ARG A 1 88 ? 4.681 -10.292 -6.083 1.00 89.38 88 ARG A O 1
ATOM 662 N N . VAL A 1 89 ? 3.509 -11.358 -4.479 1.00 92.56 89 VAL A N 1
ATOM 663 C CA . VAL A 1 89 ? 2.949 -10.153 -3.855 1.00 92.56 89 VAL A CA 1
ATOM 664 C C . VAL A 1 89 ? 4.043 -9.469 -3.041 1.00 92.56 89 VAL A C 1
ATOM 666 O O . VAL A 1 89 ? 4.648 -10.104 -2.189 1.00 92.56 89 VAL A O 1
ATOM 669 N N . TYR A 1 90 ? 4.282 -8.183 -3.289 1.00 92.62 90 TYR A N 1
ATOM 670 C CA . TYR A 1 90 ? 5.320 -7.407 -2.591 1.00 92.62 90 TYR A CA 1
ATOM 671 C C . TYR A 1 90 ? 4.751 -6.217 -1.814 1.00 92.62 90 TYR A C 1
ATOM 673 O O . TYR A 1 90 ? 5.402 -5.656 -0.933 1.00 92.62 90 TYR A O 1
ATOM 681 N N . LYS A 1 91 ? 3.525 -5.799 -2.143 1.00 94.06 91 LYS A N 1
ATOM 682 C CA . LYS A 1 91 ? 2.849 -4.676 -1.502 1.00 94.06 91 LYS A CA 1
ATOM 683 C C . LYS A 1 91 ? 1.366 -4.973 -1.386 1.00 94.06 91 LYS A C 1
ATOM 685 O O . LYS A 1 91 ? 0.747 -5.465 -2.325 1.00 94.06 91 LYS A O 1
ATOM 690 N N . ILE A 1 92 ? 0.791 -4.626 -0.245 1.00 94.75 92 ILE A N 1
ATOM 691 C CA . ILE A 1 92 ? -0.639 -4.753 0.022 1.00 94.75 92 ILE A CA 1
ATOM 692 C C . ILE A 1 92 ? -1.128 -3.422 0.568 1.00 94.75 92 ILE A C 1
ATOM 694 O O . ILE A 1 92 ? -0.599 -2.921 1.556 1.00 94.75 92 ILE A O 1
ATOM 698 N N . LYS A 1 93 ? -2.147 -2.844 -0.059 1.00 94.31 93 LYS A N 1
ATOM 699 C CA . LYS A 1 93 ? -2.912 -1.729 0.493 1.00 94.31 93 LYS A CA 1
ATOM 700 C C . LYS A 1 93 ? -4.138 -2.292 1.194 1.00 94.31 93 LYS A C 1
ATOM 702 O O . LYS A 1 93 ? -4.914 -3.028 0.589 1.00 94.31 93 LYS A O 1
ATOM 707 N N . VAL A 1 94 ? -4.334 -1.907 2.445 1.00 95.25 94 VAL A N 1
ATOM 708 C CA . VAL A 1 94 ? -5.531 -2.236 3.212 1.00 95.25 94 VAL A CA 1
ATOM 709 C C . VAL A 1 94 ? -6.30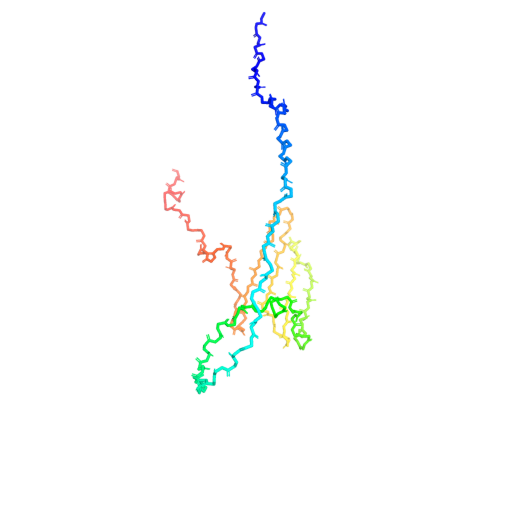7 -0.952 3.452 1.00 95.25 94 VAL A C 1
ATOM 711 O O . VAL A 1 94 ? -5.791 -0.017 4.060 1.00 95.25 94 VAL A O 1
ATOM 714 N N . GLN A 1 95 ? -7.541 -0.914 2.961 1.00 95.75 95 GLN A N 1
ATOM 715 C CA . GLN A 1 95 ? -8.531 0.113 3.262 1.00 95.75 95 GLN A CA 1
ATOM 716 C C . GLN A 1 95 ? -9.548 -0.504 4.230 1.00 95.75 95 GLN A C 1
ATOM 718 O O . GLN A 1 95 ? -10.393 -1.287 3.788 1.00 95.75 95 GLN A O 1
ATOM 723 N N . PRO A 1 96 ? -9.466 -0.222 5.540 1.00 95.50 96 PRO A N 1
ATOM 724 C CA . PRO A 1 96 ? -10.423 -0.758 6.501 1.00 95.50 96 PRO A CA 1
ATOM 725 C C . PRO A 1 96 ? -11.846 -0.270 6.209 1.00 95.50 96 PRO A C 1
ATOM 727 O O . PRO A 1 96 ? -12.036 0.742 5.532 1.00 95.50 96 PRO A O 1
ATOM 730 N N . ALA A 1 97 ? -12.844 -0.980 6.739 1.00 93.81 97 ALA A N 1
ATOM 731 C CA . ALA A 1 97 ? -14.227 -0.523 6.684 1.00 93.81 97 ALA A CA 1
ATOM 732 C C . ALA A 1 97 ? -14.410 0.796 7.462 1.00 93.81 97 ALA A C 1
ATOM 734 O O . ALA A 1 97 ? -13.771 1.018 8.494 1.00 93.81 97 ALA A O 1
ATOM 735 N N . GLY A 1 98 ? -15.320 1.647 6.982 1.00 91.31 98 GLY A N 1
ATOM 736 C CA . GLY A 1 98 ? -15.583 2.968 7.561 1.00 91.31 98 GLY A CA 1
ATOM 737 C C . GLY A 1 98 ? -14.603 4.048 7.089 1.00 91.31 98 GLY A C 1
ATOM 738 O O . GLY A 1 98 ? -13.926 3.888 6.079 1.00 91.31 98 GLY A O 1
ATOM 739 N N . ASP A 1 99 ? -14.538 5.156 7.830 1.00 89.00 99 ASP A N 1
ATOM 740 C CA . ASP A 1 99 ? -13.697 6.326 7.519 1.00 89.00 99 ASP A CA 1
ATOM 741 C C . ASP A 1 99 ? -12.299 6.227 8.166 1.00 89.00 99 ASP A C 1
ATOM 743 O O . ASP A 1 99 ? -11.758 7.178 8.726 1.00 89.00 99 ASP A O 1
ATOM 747 N N . LEU A 1 100 ? -11.729 5.019 8.170 1.00 92.00 100 LEU A N 1
ATOM 748 C CA . LEU A 1 100 ? -10.403 4.756 8.727 1.00 92.00 100 LEU A CA 1
ATOM 749 C C . LEU A 1 100 ? -9.319 4.920 7.648 1.00 92.00 100 LEU A C 1
ATOM 751 O O . LEU A 1 100 ? -9.543 4.587 6.480 1.00 92.00 100 LEU A O 1
ATOM 755 N N . PRO A 1 101 ? -8.113 5.391 8.013 1.00 90.62 101 PRO A N 1
ATOM 756 C CA . PRO A 1 101 ? -7.044 5.609 7.049 1.00 90.62 101 PRO A CA 1
ATOM 757 C C . PRO A 1 101 ? -6.521 4.289 6.470 1.00 90.62 101 PRO A C 1
ATOM 759 O O . PRO A 1 101 ? -6.358 3.291 7.178 1.00 90.62 101 PRO A O 1
ATOM 762 N N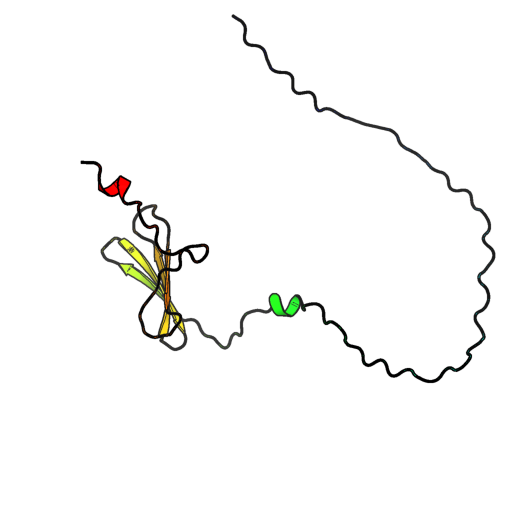 . ALA A 1 102 ? -6.195 4.307 5.177 1.00 92.25 102 ALA A N 1
ATOM 763 C CA . ALA A 1 102 ? -5.515 3.192 4.534 1.00 92.25 102 ALA A CA 1
ATOM 764 C C . ALA A 1 102 ? -4.092 3.022 5.074 1.00 92.25 102 ALA A C 1
ATOM 766 O O . ALA A 1 102 ? -3.393 4.000 5.349 1.00 92.25 102 ALA A O 1
ATOM 767 N N . TYR A 1 103 ? -3.628 1.779 5.128 1.00 91.44 103 TYR A N 1
ATOM 768 C CA . TYR A 1 103 ? -2.232 1.463 5.406 1.00 91.44 103 TYR A CA 1
ATOM 769 C C . TYR A 1 103 ? -1.671 0.490 4.376 1.00 91.44 103 TYR A C 1
ATOM 771 O O . TYR A 1 103 ? -2.405 -0.211 3.677 1.00 91.44 103 TYR A O 1
ATOM 779 N N . TYR A 1 104 ? -0.345 0.474 4.277 1.00 92.69 104 TYR A N 1
ATOM 780 C CA . TYR A 1 104 ? 0.383 -0.381 3.356 1.00 92.69 104 TYR A CA 1
ATOM 781 C C . TYR A 1 104 ? 1.237 -1.374 4.128 1.00 92.69 104 TYR A C 1
ATOM 783 O O . TYR A 1 104 ? 1.852 -1.033 5.142 1.00 92.69 104 TYR A O 1
ATOM 791 N N . LEU A 1 105 ? 1.283 -2.589 3.611 1.00 92.44 105 LEU A N 1
ATOM 792 C CA . LEU A 1 105 ? 2.168 -3.645 4.051 1.00 92.44 105 LEU A CA 1
ATOM 793 C C . LEU A 1 105 ? 3.133 -3.955 2.908 1.00 92.44 105 LEU A C 1
ATOM 795 O O . LEU A 1 105 ? 2.718 -3.981 1.748 1.00 92.44 105 LEU A O 1
ATOM 799 N N . TYR A 1 106 ? 4.401 -4.165 3.230 1.00 91.25 106 TYR A N 1
ATOM 800 C CA . TYR A 1 106 ? 5.459 -4.421 2.259 1.00 91.25 106 TYR A CA 1
ATOM 801 C C . TYR A 1 106 ? 6.194 -5.699 2.627 1.00 91.25 106 TYR A C 1
ATOM 803 O O . TYR A 1 106 ? 6.509 -5.899 3.795 1.00 91.25 106 TYR A O 1
ATOM 811 N N . ASP A 1 107 ? 6.500 -6.515 1.632 1.00 92.69 107 ASP A N 1
ATOM 812 C CA . ASP A 1 107 ? 7.445 -7.618 1.759 1.00 92.69 107 ASP A CA 1
ATOM 813 C C . ASP A 1 107 ? 8.724 -7.225 1.001 1.00 92.69 107 ASP A C 1
ATOM 815 O O . ASP A 1 107 ? 8.772 -7.321 -0.229 1.00 92.69 107 ASP A O 1
ATOM 819 N N . PRO A 1 108 ? 9.741 -6.687 1.699 1.00 85.25 108 PRO A N 1
ATOM 820 C CA . PRO A 1 108 ? 10.976 -6.251 1.059 1.00 85.25 108 PRO A CA 1
ATOM 821 C C . PRO A 1 108 ? 11.877 -7.419 0.637 1.00 85.25 108 PRO A C 1
ATOM 823 O O . PRO A 1 108 ? 12.720 -7.228 -0.237 1.00 85.25 108 PRO A O 1
ATOM 826 N N . ASN A 1 109 ? 11.723 -8.597 1.249 1.00 88.06 109 ASN A N 1
ATOM 827 C CA . ASN A 1 109 ? 12.641 -9.726 1.078 1.00 88.06 109 ASN A CA 1
ATOM 828 C C . ASN A 1 109 ? 12.052 -10.844 0.202 1.00 88.06 109 ASN A C 1
ATOM 830 O O . ASN A 1 109 ? 12.783 -11.743 -0.212 1.00 88.06 109 ASN A O 1
ATOM 834 N N . GLY A 1 110 ? 10.754 -10.788 -0.101 1.00 87.00 110 GLY A N 1
ATOM 835 C CA . GLY A 1 110 ? 10.036 -11.803 -0.867 1.00 87.00 110 GLY A CA 1
ATOM 836 C C . GLY A 1 110 ? 9.793 -13.097 -0.086 1.00 87.00 110 GLY A C 1
ATOM 837 O O . GLY A 1 110 ? 9.651 -14.151 -0.709 1.00 87.00 110 GLY A O 1
ATOM 838 N N . ASP A 1 111 ? 9.809 -13.048 1.249 1.00 86.94 111 ASP A N 1
ATOM 839 C CA . ASP A 1 111 ? 9.644 -14.215 2.126 1.00 86.94 111 ASP A CA 1
ATOM 840 C C . ASP A 1 111 ? 8.174 -14.487 2.503 1.00 86.94 111 ASP A C 1
ATOM 842 O O . ASP A 1 111 ? 7.869 -15.499 3.136 1.00 86.94 111 ASP A O 1
ATOM 846 N N . GLY A 1 112 ? 7.257 -13.608 2.087 1.00 87.19 112 GLY A N 1
ATOM 847 C CA . GLY A 1 112 ? 5.835 -13.648 2.406 1.00 87.19 112 GLY A CA 1
ATOM 848 C C . GLY A 1 112 ? 5.476 -13.016 3.754 1.00 87.19 112 GLY A C 1
ATOM 849 O O . GLY A 1 112 ? 4.291 -12.981 4.1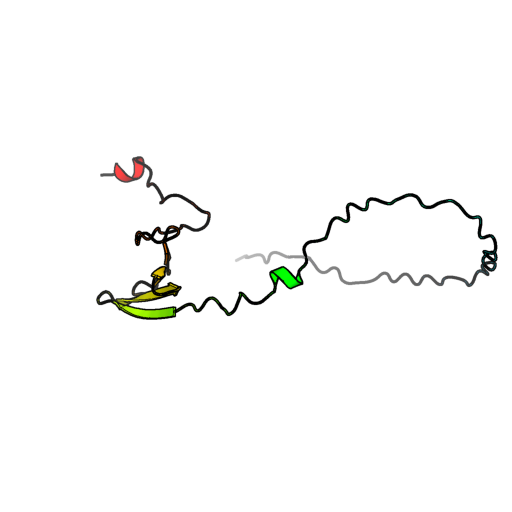02 1.00 87.19 112 GLY A O 1
ATOM 850 N N . ASN A 1 113 ? 6.448 -12.500 4.513 1.00 90.06 113 ASN A N 1
ATOM 851 C CA . ASN A 1 113 ? 6.203 -11.764 5.746 1.00 90.06 113 ASN A CA 1
ATOM 852 C C . ASN A 1 113 ? 6.088 -10.274 5.440 1.00 90.06 113 ASN A C 1
ATOM 854 O O . ASN A 1 113 ? 7.050 -9.592 5.098 1.00 90.06 113 ASN A O 1
ATOM 858 N N . PHE A 1 114 ? 4.880 -9.745 5.608 1.00 90.69 114 PHE A N 1
ATOM 859 C CA . PHE A 1 114 ? 4.627 -8.344 5.323 1.00 90.69 114 PHE A CA 1
ATOM 860 C C . PHE A 1 114 ? 4.824 -7.465 6.557 1.00 90.69 114 PHE A C 1
ATOM 862 O O . PHE A 1 114 ? 4.208 -7.665 7.606 1.00 90.69 114 PHE A O 1
ATOM 869 N N . GLU A 1 115 ? 5.620 -6.417 6.394 1.00 87.94 115 GLU A N 1
ATOM 870 C CA . GLU A 1 115 ? 5.881 -5.408 7.407 1.00 87.94 115 GLU A CA 1
ATOM 871 C C . GLU A 1 115 ? 5.074 -4.134 7.133 1.00 87.94 115 GLU A C 1
ATOM 873 O O . GLU A 1 115 ? 4.996 -3.633 6.007 1.00 87.94 115 GLU A O 1
ATOM 878 N N . GLN A 1 116 ? 4.485 -3.560 8.184 1.00 85.56 116 GLN A N 1
ATOM 879 C CA . GLN A 1 116 ? 3.870 -2.239 8.103 1.00 85.56 116 GLN A CA 1
ATOM 880 C C . GLN A 1 116 ? 4.953 -1.171 8.258 1.00 85.56 116 GLN A C 1
ATOM 882 O O . GLN A 1 116 ? 5.503 -0.986 9.346 1.00 85.56 116 GLN A O 1
ATOM 887 N N . ARG A 1 117 ? 5.229 -0.419 7.190 1.00 71.50 117 ARG A N 1
ATOM 888 C CA . ARG A 1 117 ? 6.149 0.720 7.260 1.00 71.50 117 ARG A CA 1
ATOM 889 C C . ARG A 1 117 ? 5.380 1.949 7.752 1.00 71.50 117 ARG A C 1
ATOM 891 O O . ARG A 1 117 ? 4.498 2.445 7.052 1.00 71.50 117 ARG A O 1
ATOM 898 N N . LEU A 1 118 ? 5.686 2.434 8.959 1.00 69.19 118 LEU A N 1
ATOM 899 C CA . LEU A 1 118 ? 5.143 3.712 9.424 1.00 69.19 118 LEU A CA 1
ATOM 900 C C . LEU A 1 118 ? 5.775 4.866 8.623 1.00 69.19 118 LEU A C 1
ATOM 902 O O . LEU A 1 118 ? 6.947 4.775 8.233 1.00 69.19 118 LEU A O 1
ATOM 906 N N . PRO A 1 119 ? 5.033 5.962 8.385 1.00 61.38 119 PRO A N 1
ATOM 907 C CA . PRO A 1 119 ? 5.608 7.169 7.802 1.00 61.38 119 PRO A CA 1
ATOM 908 C C . PRO A 1 119 ? 6.819 7.632 8.632 1.00 61.38 119 PRO A C 1
ATOM 910 O O . PRO A 1 119 ? 6.768 7.654 9.861 1.00 61.38 119 PRO A O 1
ATOM 913 N N . GLY A 1 120 ? 7.931 7.943 7.957 1.00 63.12 120 GLY A N 1
ATOM 914 C CA . GLY A 1 120 ? 9.190 8.351 8.596 1.00 63.12 120 GLY A CA 1
ATOM 915 C C . GLY A 1 120 ? 10.081 7.213 9.118 1.00 63.12 120 GLY A C 1
ATOM 916 O O . GLY A 1 120 ? 11.046 7.491 9.819 1.00 63.12 120 GLY A O 1
ATOM 917 N N . GLY A 1 121 ? 9.778 5.941 8.816 1.00 61.06 121 GLY A N 1
ATOM 918 C CA . GLY A 1 121 ? 10.602 4.801 9.257 1.00 61.06 121 GLY A CA 1
ATOM 919 C C . GLY A 1 121 ? 10.517 4.513 10.762 1.00 61.06 121 GLY A C 1
ATOM 920 O O . GLY A 1 121 ? 11.331 3.765 11.301 1.00 61.06 121 GLY A O 1
ATOM 921 N N . GLY A 1 122 ? 9.540 5.109 11.451 1.00 58.84 122 GLY A N 1
ATOM 922 C CA . GLY A 1 122 ? 9.345 4.940 12.885 1.00 58.84 122 GLY A CA 1
ATOM 923 C C . GLY A 1 122 ? 8.955 3.509 13.257 1.00 58.84 122 GLY A C 1
ATOM 924 O O . GLY A 1 122 ? 8.155 2.860 12.587 1.00 58.84 122 GLY A O 1
ATOM 925 N N . LYS A 1 123 ? 9.494 3.015 14.372 1.00 58.38 123 LYS A N 1
ATOM 926 C CA . LYS A 1 123 ? 9.007 1.801 15.041 1.00 58.38 123 LYS A CA 1
ATOM 927 C C . LYS A 1 123 ? 7.610 2.075 15.626 1.00 58.38 123 LYS A C 1
ATOM 929 O O . LYS A 1 123 ? 7.288 3.223 15.927 1.00 58.38 123 LYS A O 1
ATOM 934 N N . ARG A 1 124 ? 6.779 1.032 15.771 1.00 60.75 124 ARG A N 1
ATOM 935 C CA . ARG A 1 124 ? 5.412 1.110 16.336 1.00 60.75 124 ARG A CA 1
ATOM 936 C C . ARG A 1 124 ? 5.380 2.014 17.578 1.00 60.75 124 ARG A C 1
ATOM 938 O O . ARG A 1 124 ? 6.280 1.922 18.410 1.00 60.75 124 ARG A O 1
ATOM 945 N N . LEU A 1 125 ? 4.342 2.846 17.700 1.00 62.53 125 LEU A N 1
ATOM 946 C CA . LEU A 1 125 ? 4.111 3.708 18.865 1.00 62.53 125 LEU A CA 1
ATOM 947 C C . LEU A 1 125 ? 4.120 2.854 20.147 1.00 62.53 125 LEU A C 1
ATOM 949 O O . LEU A 1 125 ? 3.193 2.081 20.385 1.00 62.53 125 LEU A O 1
ATOM 953 N N . SER A 1 126 ? 5.176 2.965 20.956 1.00 72.94 126 SER A N 1
ATOM 954 C CA . SER A 1 126 ? 5.222 2.357 22.288 1.00 72.94 126 SER A CA 1
ATOM 955 C C . SER A 1 126 ? 4.481 3.265 23.258 1.00 72.94 126 SER A C 1
ATOM 957 O O . SER A 1 126 ? 4.950 4.363 23.561 1.00 72.94 126 SER A O 1
ATOM 959 N N . VAL A 1 127 ? 3.327 2.810 23.745 1.00 71.62 127 VAL A N 1
ATOM 960 C CA . VAL A 1 127 ? 2.582 3.519 24.790 1.00 71.62 127 VAL A CA 1
ATOM 961 C C . VAL A 1 127 ? 3.452 3.556 26.053 1.00 71.62 127 VAL A C 1
ATOM 963 O O . VAL A 1 127 ? 3.956 2.508 26.469 1.00 71.62 127 VAL A O 1
ATOM 966 N N . PRO A 1 128 ? 3.698 4.728 26.655 1.00 77.12 128 PRO A N 1
ATOM 967 C CA . PRO A 1 128 ? 4.549 4.803 27.830 1.00 77.12 128 PRO A CA 1
ATOM 968 C C . PRO A 1 128 ? 3.892 4.120 29.040 1.00 77.12 128 PRO A C 1
ATOM 970 O O . PRO A 1 128 ? 2.681 4.192 29.239 1.00 77.12 128 PRO A O 1
ATOM 973 N N . ASN A 1 129 ? 4.712 3.476 29.879 1.00 80.06 129 ASN A N 1
ATOM 974 C CA . ASN A 1 129 ? 4.268 2.611 30.986 1.00 80.06 129 ASN A CA 1
ATOM 975 C C . ASN A 1 129 ? 3.330 3.279 32.006 1.00 80.06 129 ASN A C 1
ATOM 977 O O . ASN A 1 129 ? 2.631 2.573 32.725 1.00 80.06 129 ASN A O 1
ATOM 981 N N . TRP A 1 130 ? 3.330 4.610 32.112 1.00 78.12 130 TRP A N 1
ATOM 982 C CA . TRP A 1 130 ? 2.445 5.332 33.029 1.00 78.12 130 TRP A CA 1
ATOM 983 C C . TRP A 1 130 ? 0.981 5.324 32.564 1.00 78.12 130 TRP A C 1
ATOM 985 O O . TRP A 1 130 ? 0.099 5.311 33.410 1.00 78.12 130 TRP A O 1
ATOM 995 N N . VAL A 1 131 ? 0.724 5.227 31.252 1.00 76.69 131 VAL A N 1
ATOM 996 C CA . VAL A 1 131 ? -0.635 5.114 30.682 1.00 76.69 131 VAL A CA 1
ATOM 997 C C . VAL A 1 131 ? -1.262 3.755 31.014 1.00 76.69 131 VAL A C 1
ATOM 999 O O . VAL A 1 131 ? -2.465 3.652 31.200 1.00 76.69 131 VAL A O 1
ATOM 1002 N N . LEU A 1 132 ? -0.449 2.698 31.120 1.00 78.31 132 LEU A N 1
ATOM 1003 C CA . LEU A 1 132 ? -0.912 1.334 31.423 1.00 78.31 132 LEU A CA 1
ATOM 1004 C C . LEU A 1 132 ? -1.160 1.086 32.921 1.00 78.31 132 LEU A C 1
ATOM 1006 O O . LEU A 1 132 ? -1.586 -0.005 33.292 1.00 78.31 132 LEU A O 1
ATOM 1010 N N . LYS A 1 133 ? -0.823 2.051 33.785 1.00 72.38 133 LYS A N 1
ATOM 1011 C CA . LYS A 1 133 ? -0.877 1.919 35.251 1.00 72.38 133 LYS A CA 1
ATOM 1012 C C . LYS A 1 133 ? -1.991 2.740 35.904 1.00 72.38 133 LYS A C 1
ATOM 1014 O O . LYS A 1 133 ? -2.028 2.808 37.128 1.00 72.38 133 LYS A O 1
ATOM 1019 N N . GLU A 1 134 ? -2.871 3.349 35.120 1.00 59.06 134 GLU A N 1
ATOM 1020 C CA . GLU A 1 134 ? -4.053 4.037 35.636 1.00 59.06 134 GLU A CA 1
ATOM 1021 C C . GLU A 1 134 ? -5.193 3.012 35.773 1.00 59.06 134 GLU A C 1
ATOM 1023 O O . GLU A 1 134 ? -5.732 2.535 34.775 1.00 59.06 134 GLU A O 1
ATOM 1028 N N . PHE A 1 135 ? -5.492 2.618 37.012 1.00 62.47 135 PHE A N 1
ATOM 1029 C CA . PHE A 1 135 ? -6.658 1.823 37.402 1.00 62.47 135 PHE A CA 1
ATOM 1030 C C . PHE A 1 135 ? -7.302 2.462 38.629 1.00 62.47 135 PHE A C 1
ATOM 1032 O O . PHE A 1 135 ? -6.535 2.917 39.511 1.00 62.47 135 PHE A O 1
#

Foldseek 3Di:
DDDDDDDDDDDDDDDDDDDDDDDDDDDDDDDDPDDPDDDDDDPPPDPPPDDPDVCVVVDDPDPVFDWDWDWDADPQRKIKIFIDTPNQTAKIWIRGPDPDDIFMWGDPPSPPDTDTQDPPNDDPDDDDPVVVPDD

pLDDT: mean 72.41, std 17.88, range [41.12, 97.31]

Nearest PDB structures (foldseek):
  8p94-assembly1_D  TM=4.810E-01  e=4.871E+00  Homo sapiens

Solvent-accessible surface area (backbone atoms only — not comparable to full-atom values): 9562 Å² total; per-residue (Å²): 135,91,81,82,83,81,85,81,92,85,82,88,81,86,86,84,87,80,87,78,84,81,75,92,72,92,73,81,82,81,81,85,90,81,75,92,76,90,73,82,86,77,84,76,83,71,84,71,81,73,72,83,59,65,66,70,76,67,50,76,75,72,80,85,68,62,71,48,78,51,76,51,74,45,96,81,56,23,40,39,36,41,34,24,49,92,89,42,69,38,38,34,42,39,34,48,50,76,97,50,79,66,50,52,32,35,24,92,82,73,80,78,65,65,42,73,71,43,85,89,76,50,74,79,89,76,80,59,73,72,75,78,64,74,126

Radius of gyration: 34.3 Å; Cα contacts (8 Å, |Δi|>4): 112; chains: 1; bounding box: 73×74×72 Å

InterPro domains:
  IPR021357 Protein of unknown function DUF2782 [PF11191] (62-135)

Organism: NCBI:txid1921087

Sequence (135 aa):
MMMRYLLLPVSLFLMLSSSALAEEHDVPPPPDSSAAESTPPAENTGLQESAPNLQDELAAPDSDVAVDVRSYQRNDGATITEYAVHGRVYKIKVQPAGDLPAYYLYDPNGDGNFEQRLPGGGKRLSVPNWVLKEF

Mean predicted aligned error: 20.64 Å

Secondary structure (DSSP, 8-state):
--------------------------PPPPP--------PPP-----------HHHHTSPPPTT--EEEEEEE-TTS-EEEEEEETTEEEEEEEE-SSSPPPEEEE-SSSSS--EE--GGG-------TTGGG--